Protein AF-A0A967LTR1-F1 (afdb_monomer)

Mean predicted aligned error: 5.52 Å

Foldseek 3Di:
DDDPDLVVLLVVLLVVLVVCVVVLVLVSSLVSLVSNCVSVVLDLSSLLSNLSSCVSVLNLVVSLVSNVSSVVNVHDLVSNLVSCVSVVNNVVSVVD

Radius of gyration: 13.66 Å; Cα contacts (8 Å, |Δi|>4): 140; chains: 1; bounding box: 29×24×45 Å

Solvent-accessible surface area (backbone atoms only — not comparable to full-atom values): 4867 Å² total; per-residue (Å²): 137,91,88,66,71,77,72,68,54,38,63,62,29,50,52,48,18,54,54,25,47,77,70,68,37,22,67,65,13,28,55,28,15,52,51,31,38,73,77,42,70,79,45,32,68,30,27,46,47,30,16,50,19,27,48,73,68,70,37,21,67,62,9,28,57,32,13,48,61,11,37,81,70,74,27,57,45,70,58,26,27,54,18,23,46,69,52,74,35,54,78,60,28,80,74,89

pLDDT: mean 88.72, std 14.45, range [42.53, 98.44]

Sequence (96 aa):
QPLAEEDLAAEPLLLHGEVFLRQGLAGEALERFEAVLRSDPESTAARDGRARSLLELGRPEEAVAAAQASVERGGSRAVLGRALLRAGQPDRAVAA

Secondary structure (DSSP, 8-state):
---SSSSTTHHHHHHHHHHHHHTT-HHHHHHHHHHHHHH-TT-HHHHHHHHHHHHHTT-HHHHHHHHHHHHTTT--HHHHHHHHHHTT-HHHHHT-

Nearest PDB structures (foldseek):
  8arc-assembly2_C  TM=8.775E-01  e=2.931E-03  Photorhabdus laumondii subsp. laumondii TTO1
  6fd7-assembly1_A  TM=9.477E-01  e=1.808E-02  Homo sapiens
  5lyn-assembly1_B  TM=8.865E-01  e=1.256E-02  Saccharomyces cerevisiae
  1a17-assembly1_A  TM=8.812E-01  e=3.040E-02  Homo sapiens
  6i57-assembly1_A  TM=7.974E-01  e=2.081E-01  Homo sapiens

Structure (mmCIF, N/CA/C/O backbone):
data_AF-A0A967LTR1-F1
#
_entry.id   AF-A0A967LTR1-F1
#
loop_
_atom_site.group_PDB
_atom_site.id
_atom_site.type_symbol
_atom_site.label_atom_id
_atom_site.label_alt_id
_atom_site.label_comp_id
_atom_site.label_asym_id
_atom_site.label_entity_id
_atom_site.label_seq_id
_atom_site.pdbx_PDB_ins_code
_atom_site.Cartn_x
_atom_site.Cartn_y
_atom_site.Cartn_z
_atom_site.occupancy
_atom_site.B_iso_or_equiv
_atom_site.auth_seq_id
_atom_site.auth_comp_id
_atom_site.auth_asym_id
_atom_site.auth_atom_id
_atom_site.pdbx_PDB_model_num
ATOM 1 N N . GLN A 1 1 ? 10.707 -4.992 -32.966 1.00 42.53 1 GLN A N 1
ATOM 2 C CA . GLN A 1 1 ? 9.837 -5.251 -31.803 1.00 42.53 1 GLN A CA 1
ATOM 3 C C . GLN A 1 1 ? 10.645 -4.902 -30.559 1.00 42.53 1 GLN A C 1
ATOM 5 O O . GLN A 1 1 ? 11.654 -5.570 -30.370 1.00 42.53 1 GLN A O 1
ATOM 10 N N . PRO A 1 2 ? 10.318 -3.859 -29.775 1.00 45.00 2 PRO A N 1
ATOM 11 C CA . PRO A 1 2 ? 10.946 -3.642 -28.477 1.00 45.00 2 PRO A CA 1
ATOM 12 C C . PRO A 1 2 ? 10.016 -4.187 -27.384 1.00 45.00 2 PRO A C 1
ATOM 14 O O . PRO A 1 2 ? 8.877 -3.756 -27.270 1.00 45.00 2 PRO A O 1
ATOM 17 N N . LEU A 1 3 ? 10.481 -5.186 -26.639 1.00 48.06 3 LEU A N 1
ATOM 18 C CA . LEU A 1 3 ? 9.711 -5.908 -25.617 1.00 48.06 3 LEU A CA 1
ATOM 19 C C . LEU A 1 3 ? 10.472 -5.968 -24.277 1.00 48.06 3 LEU A C 1
ATOM 21 O O . LEU A 1 3 ? 10.333 -6.938 -23.549 1.00 48.06 3 LEU A O 1
ATOM 25 N N . ALA A 1 4 ? 11.335 -4.993 -23.958 1.00 47.34 4 ALA A N 1
ATOM 26 C CA . ALA A 1 4 ? 12.253 -5.169 -22.821 1.00 47.34 4 ALA A CA 1
ATOM 27 C C . ALA A 1 4 ? 12.601 -3.931 -21.976 1.00 47.34 4 ALA A C 1
ATOM 29 O O . ALA A 1 4 ? 13.291 -4.097 -20.977 1.00 47.34 4 ALA A O 1
ATOM 30 N N . GLU A 1 5 ? 12.153 -2.714 -22.305 1.00 45.41 5 GLU A N 1
ATOM 31 C CA . GLU A 1 5 ? 12.490 -1.536 -21.476 1.00 45.41 5 GLU A CA 1
ATOM 32 C C . GLU A 1 5 ? 11.406 -1.175 -20.447 1.00 45.41 5 GLU A C 1
ATOM 34 O O . GLU A 1 5 ? 11.728 -0.625 -19.397 1.00 45.41 5 GLU A O 1
ATOM 39 N N . GLU A 1 6 ? 10.141 -1.535 -20.684 1.00 49.12 6 GLU A N 1
ATOM 40 C CA . GLU A 1 6 ? 9.031 -1.188 -19.779 1.00 49.12 6 GLU A CA 1
ATOM 41 C C . GLU A 1 6 ? 8.947 -2.099 -18.539 1.00 49.12 6 GLU A C 1
ATOM 43 O O . GLU A 1 6 ? 8.504 -1.649 -17.485 1.00 49.12 6 GLU A O 1
ATOM 48 N N . ASP A 1 7 ? 9.451 -3.334 -18.622 1.00 50.78 7 ASP A N 1
ATOM 49 C CA . ASP A 1 7 ? 9.391 -4.317 -17.524 1.00 50.78 7 ASP A CA 1
ATOM 50 C C . ASP A 1 7 ? 10.499 -4.094 -16.469 1.00 50.78 7 ASP A C 1
ATOM 52 O O . ASP A 1 7 ? 10.304 -4.287 -15.269 1.00 50.78 7 ASP A O 1
ATOM 56 N N . LEU A 1 8 ? 11.664 -3.575 -16.886 1.00 51.53 8 LEU A N 1
ATOM 57 C CA . LEU A 1 8 ? 12.801 -3.282 -15.995 1.00 51.53 8 LEU A CA 1
ATOM 58 C C . LEU A 1 8 ? 12.593 -2.031 -15.121 1.00 51.53 8 LEU A C 1
ATOM 60 O O . LEU A 1 8 ? 13.342 -1.815 -14.167 1.00 51.53 8 LEU A O 1
ATOM 64 N N . ALA A 1 9 ? 11.593 -1.198 -15.420 1.00 59.88 9 ALA A N 1
ATOM 65 C CA . ALA A 1 9 ? 11.314 0.020 -14.661 1.00 59.88 9 ALA A CA 1
ATOM 66 C C . ALA A 1 9 ? 10.521 -0.239 -13.364 1.00 59.88 9 ALA A C 1
ATOM 68 O O . ALA A 1 9 ? 10.569 0.585 -12.448 1.00 59.88 9 ALA A O 1
ATOM 69 N N . ALA A 1 10 ? 9.820 -1.373 -13.254 1.00 64.56 10 ALA A N 1
ATOM 70 C CA . ALA A 1 10 ? 8.939 -1.661 -12.122 1.00 64.56 10 ALA A CA 1
ATOM 71 C C . ALA A 1 10 ? 9.707 -1.976 -10.823 1.00 64.56 10 ALA A C 1
ATOM 73 O O . ALA A 1 10 ? 9.401 -1.403 -9.774 1.00 64.56 10 ALA A O 1
ATOM 74 N N . GLU A 1 11 ? 10.736 -2.829 -10.876 1.00 69.00 11 GLU A N 1
ATOM 75 C CA . GLU A 1 11 ? 11.511 -3.221 -9.685 1.00 69.00 11 GLU A CA 1
ATOM 76 C C . GLU A 1 11 ? 12.219 -2.039 -8.987 1.00 69.00 11 GLU A C 1
ATOM 78 O O . GLU A 1 11 ? 12.088 -1.905 -7.763 1.00 69.00 11 GLU A O 1
ATOM 83 N N . PRO A 1 12 ? 12.905 -1.120 -9.702 1.00 83.50 12 PRO A N 1
ATOM 84 C CA . PRO A 1 12 ? 13.504 0.061 -9.079 1.00 83.50 12 PRO A CA 1
ATOM 85 C C . PRO A 1 12 ? 12.470 0.986 -8.426 1.00 83.50 12 PRO A C 1
ATOM 87 O O . PRO A 1 12 ? 12.730 1.566 -7.369 1.00 83.50 12 PRO A O 1
ATOM 90 N N . LEU A 1 13 ? 11.282 1.121 -9.025 1.00 89.19 13 L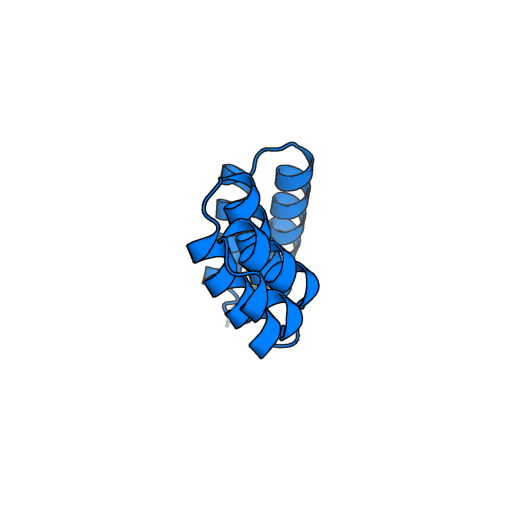EU A N 1
ATOM 91 C CA . LEU A 1 13 ? 10.212 1.963 -8.491 1.00 89.19 13 LEU A CA 1
ATOM 92 C C . LEU A 1 13 ? 9.586 1.369 -7.226 1.00 89.19 13 LEU A C 1
ATOM 94 O O . LEU A 1 13 ? 9.334 2.116 -6.279 1.00 89.19 13 LEU A O 1
ATOM 98 N N . LEU A 1 14 ? 9.399 0.047 -7.171 1.00 93.56 14 LEU A N 1
ATOM 99 C CA . LEU A 1 14 ? 8.947 -0.651 -5.964 1.00 93.56 14 LEU A CA 1
ATOM 100 C C . LEU A 1 14 ? 9.918 -0.431 -4.800 1.00 93.56 14 LEU A C 1
ATOM 102 O O . LEU A 1 14 ? 9.499 -0.055 -3.703 1.00 93.56 14 LEU A O 1
ATOM 106 N N . LEU A 1 15 ? 11.223 -0.592 -5.049 1.00 94.00 15 LEU A N 1
ATOM 107 C CA . LEU A 1 15 ? 12.243 -0.355 -4.029 1.00 94.00 15 LEU A CA 1
ATOM 108 C C . LEU A 1 15 ? 12.263 1.110 -3.574 1.00 94.00 15 LEU A C 1
ATOM 110 O O . LEU A 1 15 ? 12.351 1.376 -2.376 1.00 94.00 15 LEU A O 1
ATOM 114 N N . HIS A 1 16 ? 12.156 2.065 -4.502 1.00 92.81 16 HIS A N 1
ATOM 115 C CA . HIS A 1 16 ? 12.071 3.486 -4.157 1.00 92.81 16 HIS A CA 1
ATOM 116 C C . HIS A 1 16 ? 10.844 3.795 -3.295 1.00 92.81 16 HIS A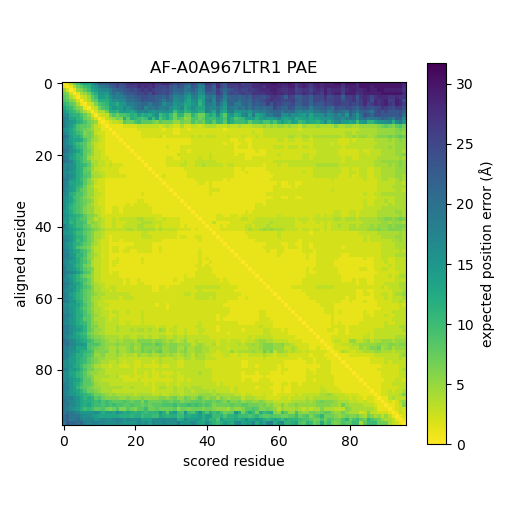 C 1
ATOM 118 O O . HIS A 1 16 ? 10.977 4.498 -2.295 1.00 92.81 16 HIS A O 1
ATOM 124 N N . GLY A 1 17 ? 9.673 3.254 -3.641 1.00 96.19 17 GLY A N 1
ATOM 125 C CA . GLY A 1 17 ? 8.458 3.413 -2.840 1.00 96.19 17 GLY A CA 1
ATOM 126 C C . GL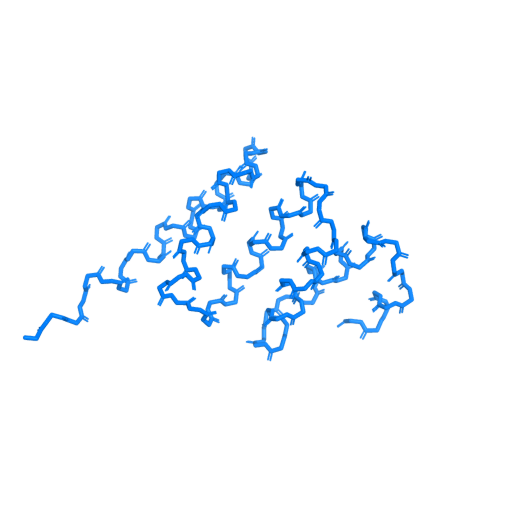Y A 1 17 ? 8.642 2.901 -1.411 1.00 96.19 17 GLY A C 1
ATOM 127 O O . GLY A 1 17 ? 8.313 3.592 -0.447 1.00 96.19 17 GLY A O 1
ATOM 128 N N .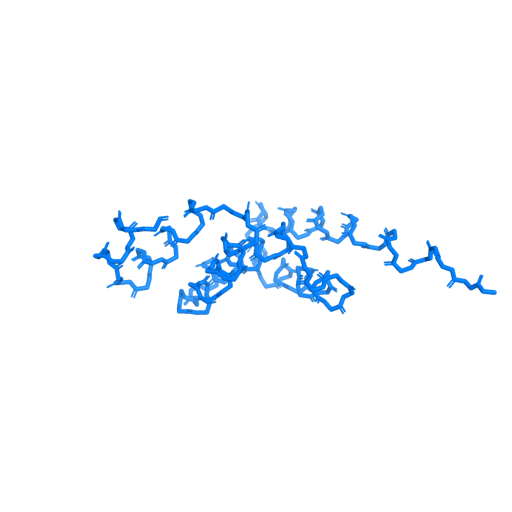 GLU A 1 18 ? 9.266 1.733 -1.259 1.00 96.50 18 GLU A N 1
ATOM 129 C CA . GLU A 1 18 ? 9.560 1.147 0.050 1.00 96.50 18 GLU A CA 1
ATOM 130 C C . GLU A 1 18 ? 10.561 1.994 0.855 1.00 96.50 18 GLU A C 1
ATOM 132 O O . GLU A 1 18 ? 10.412 2.192 2.063 1.00 96.50 18 GLU A O 1
ATOM 137 N N . VAL A 1 19 ? 11.580 2.540 0.184 1.00 97.25 19 VAL A N 1
ATOM 138 C CA . VAL A 1 19 ? 12.550 3.463 0.788 1.00 97.25 19 VAL A CA 1
ATOM 139 C C . VAL A 1 19 ? 11.864 4.744 1.263 1.00 97.25 19 VAL A C 1
ATOM 141 O O . VAL A 1 19 ? 12.116 5.159 2.394 1.00 97.25 19 VAL A O 1
ATOM 144 N N . PHE A 1 20 ? 10.984 5.339 0.456 1.00 97.44 20 PHE A N 1
ATOM 145 C CA . PHE A 1 20 ? 10.242 6.542 0.833 1.00 97.44 20 PHE A CA 1
ATOM 146 C C . PHE A 1 20 ? 9.308 6.301 2.022 1.00 97.44 20 PHE A C 1
ATOM 148 O O . PHE A 1 20 ? 9.310 7.104 2.956 1.00 97.44 20 PHE A O 1
ATOM 155 N N . LEU A 1 21 ? 8.607 5.161 2.074 1.00 96.81 21 LEU A N 1
ATOM 156 C CA . LEU A 1 21 ? 7.803 4.786 3.245 1.00 96.81 21 LEU A CA 1
ATOM 157 C C . LEU A 1 21 ? 8.639 4.735 4.526 1.00 96.81 21 LEU A C 1
ATOM 159 O O . LEU A 1 21 ? 8.224 5.267 5.553 1.00 96.81 21 LEU A O 1
ATOM 163 N N . ARG A 1 22 ? 9.839 4.144 4.475 1.00 96.44 22 ARG A N 1
ATOM 164 C CA . ARG A 1 22 ? 10.736 4.092 5.645 1.00 96.44 22 ARG A CA 1
ATOM 165 C C . ARG A 1 22 ? 11.235 5.467 6.089 1.00 96.44 22 ARG A C 1
ATOM 167 O O . ARG A 1 22 ? 11.613 5.616 7.245 1.00 96.44 22 ARG A O 1
ATOM 174 N N . GLN A 1 23 ? 11.240 6.450 5.193 1.00 97.31 23 GLN A N 1
ATOM 175 C CA . GLN A 1 23 ? 11.608 7.835 5.495 1.00 97.31 23 GLN A CA 1
ATOM 176 C C . GLN A 1 23 ? 10.410 8.691 5.940 1.00 97.31 23 GLN A C 1
ATOM 178 O O . GLN A 1 23 ? 10.587 9.871 6.225 1.00 97.31 23 GLN A O 1
ATOM 183 N N . GLY A 1 24 ? 9.198 8.126 5.998 1.00 96.56 24 GLY A N 1
ATOM 184 C CA . GLY A 1 24 ? 7.971 8.877 6.284 1.00 96.56 24 GLY A CA 1
ATOM 185 C C . GLY A 1 24 ? 7.479 9.732 5.109 1.00 96.56 24 GLY A C 1
ATOM 186 O O . GLY A 1 24 ? 6.530 10.496 5.258 1.00 96.56 24 GLY A O 1
ATOM 187 N N . LEU A 1 25 ? 8.088 9.585 3.931 1.00 98.00 25 LEU A N 1
ATOM 188 C CA . LEU A 1 25 ? 7.751 10.302 2.700 1.00 98.00 25 LEU A CA 1
ATOM 189 C C . LEU A 1 25 ? 6.626 9.567 1.959 1.00 98.00 25 LEU A C 1
ATOM 191 O O . LEU A 1 25 ? 6.799 8.992 0.884 1.00 98.00 25 LEU A O 1
ATOM 195 N N . ALA A 1 26 ? 5.461 9.494 2.603 1.00 97.69 26 ALA A N 1
ATOM 196 C CA . ALA A 1 26 ? 4.351 8.670 2.131 1.00 97.69 26 ALA A CA 1
ATOM 197 C C . ALA A 1 26 ? 3.742 9.163 0.804 1.00 97.69 26 ALA A C 1
ATOM 199 O O . ALA A 1 26 ? 3.235 8.348 0.032 1.00 97.69 26 ALA A O 1
ATOM 200 N N . GLY A 1 27 ? 3.816 10.466 0.512 1.00 97.88 27 GLY A N 1
ATOM 201 C CA . GLY A 1 27 ? 3.355 11.034 -0.759 1.00 97.88 27 GLY A CA 1
ATOM 202 C C . GLY A 1 27 ? 4.218 10.570 -1.929 1.00 97.88 27 GLY A C 1
ATOM 203 O O . GLY A 1 27 ? 3.718 10.002 -2.896 1.00 97.88 27 GLY A O 1
ATOM 204 N N . GLU A 1 28 ? 5.532 10.704 -1.792 1.00 97.44 28 GLU A N 1
ATOM 205 C CA . GLU A 1 28 ? 6.509 10.261 -2.779 1.00 97.44 28 GLU A CA 1
ATOM 206 C C . GLU A 1 28 ? 6.446 8.746 -2.967 1.00 97.44 28 GLU A C 1
ATOM 208 O O . GLU A 1 28 ? 6.518 8.256 -4.094 1.00 97.44 28 GLU A O 1
ATOM 213 N N . ALA A 1 29 ? 6.255 7.990 -1.881 1.00 97.88 29 ALA A N 1
ATOM 214 C CA . ALA A 1 29 ? 6.043 6.552 -1.964 1.00 97.88 29 ALA A CA 1
ATOM 215 C C . ALA A 1 29 ? 4.800 6.201 -2.791 1.00 97.88 29 ALA A C 1
ATOM 217 O O . ALA A 1 29 ? 4.865 5.327 -3.658 1.00 97.88 29 ALA A O 1
ATOM 218 N N . LEU A 1 30 ? 3.677 6.884 -2.534 1.00 97.81 30 LEU A N 1
ATOM 219 C CA . LEU A 1 30 ? 2.432 6.691 -3.275 1.00 97.81 30 LEU A CA 1
ATOM 220 C C . LEU A 1 30 ? 2.648 6.891 -4.779 1.00 97.81 30 LEU A C 1
ATOM 222 O O . LEU A 1 30 ? 2.253 6.029 -5.561 1.00 97.81 30 LEU A O 1
ATOM 226 N N . GLU A 1 31 ? 3.345 7.956 -5.178 1.00 96.62 31 GLU A N 1
ATOM 227 C CA . GLU A 1 31 ? 3.635 8.229 -6.590 1.00 96.62 31 GLU A CA 1
ATOM 228 C C . GLU A 1 31 ? 4.425 7.100 -7.266 1.00 96.62 31 GLU A C 1
ATOM 230 O O . GLU A 1 31 ? 4.150 6.763 -8.422 1.00 96.62 31 GLU A O 1
ATOM 235 N N . ARG A 1 32 ? 5.390 6.483 -6.565 1.00 96.31 32 ARG A N 1
ATOM 236 C CA . ARG A 1 32 ? 6.170 5.359 -7.118 1.00 96.31 32 ARG A CA 1
ATOM 237 C C . ARG A 1 32 ? 5.325 4.112 -7.297 1.00 96.31 32 ARG A C 1
ATOM 239 O O . ARG A 1 32 ? 5.392 3.489 -8.353 1.00 96.31 32 ARG A O 1
ATOM 246 N N . PHE A 1 33 ? 4.505 3.772 -6.309 1.00 95.94 33 PHE A N 1
ATOM 247 C CA . PHE A 1 33 ? 3.618 2.618 -6.417 1.00 95.94 33 PHE A CA 1
ATOM 248 C C . PHE A 1 33 ? 2.547 2.821 -7.490 1.00 95.94 33 PHE A C 1
ATOM 250 O O . PHE A 1 33 ? 2.259 1.901 -8.248 1.00 95.94 33 PHE A O 1
ATOM 257 N N . GLU A 1 34 ? 2.005 4.030 -7.630 1.00 95.50 34 GLU A N 1
ATOM 258 C CA . GLU A 1 34 ? 1.072 4.347 -8.713 1.00 95.50 34 GLU A CA 1
ATOM 259 C C . GLU A 1 34 ? 1.742 4.328 -10.088 1.00 95.50 34 GLU A C 1
ATOM 261 O O . GLU A 1 34 ? 1.101 3.950 -11.065 1.00 95.50 34 GLU A O 1
ATOM 266 N N . ALA A 1 35 ? 3.027 4.680 -10.185 1.00 94.00 35 ALA A N 1
ATOM 267 C CA . ALA A 1 35 ? 3.789 4.510 -11.418 1.00 94.00 35 ALA A CA 1
ATOM 268 C C . ALA A 1 35 ? 3.926 3.036 -11.812 1.00 94.00 35 ALA A C 1
ATOM 270 O O . ALA A 1 35 ? 3.669 2.712 -12.968 1.00 94.00 35 ALA A O 1
ATOM 271 N N . VAL A 1 36 ? 4.237 2.155 -10.856 1.00 93.88 36 VAL A N 1
ATOM 272 C CA . VAL A 1 36 ? 4.276 0.702 -11.097 1.00 93.88 36 VAL A CA 1
ATOM 273 C C . VAL A 1 36 ? 2.903 0.196 -11.531 1.00 93.88 36 VAL A C 1
ATOM 275 O O . VAL A 1 36 ? 2.811 -0.529 -12.508 1.00 93.88 36 VAL A O 1
ATOM 278 N N . LEU A 1 37 ? 1.821 0.636 -10.884 1.00 93.06 37 LEU A N 1
ATOM 279 C CA . LEU A 1 37 ? 0.459 0.212 -11.234 1.00 93.06 37 LEU A CA 1
ATOM 280 C C . LEU A 1 37 ? -0.020 0.711 -12.605 1.00 93.06 37 LEU A C 1
ATOM 282 O O . LEU A 1 37 ? -0.974 0.157 -13.149 1.00 93.06 37 LEU A O 1
ATOM 286 N N . ARG A 1 38 ? 0.600 1.755 -13.171 1.00 91.62 38 ARG A N 1
ATOM 287 C CA . ARG A 1 38 ? 0.308 2.192 -14.546 1.00 91.62 38 ARG A CA 1
ATOM 288 C C . ARG A 1 38 ? 0.902 1.245 -15.589 1.00 91.62 38 ARG A C 1
ATOM 290 O O . ARG A 1 38 ? 0.294 1.098 -16.644 1.00 91.62 38 ARG A O 1
ATOM 297 N N . SER A 1 39 ? 2.058 0.641 -15.312 1.00 88.25 39 SER A N 1
ATOM 298 C CA . SER A 1 39 ? 2.744 -0.281 -16.230 1.00 88.25 39 SER A CA 1
ATOM 299 C C . SER A 1 39 ? 2.386 -1.744 -15.970 1.00 88.25 39 SER A C 1
ATOM 301 O O . SER A 1 39 ? 2.105 -2.483 -16.904 1.00 88.25 39 SER A O 1
ATOM 303 N N . ASP A 1 40 ? 2.335 -2.139 -14.701 1.00 89.12 40 ASP A N 1
ATOM 304 C CA . ASP A 1 40 ? 1.872 -3.437 -14.226 1.00 89.12 40 ASP A CA 1
ATOM 305 C C . ASP A 1 40 ? 0.694 -3.230 -13.263 1.00 89.12 40 ASP A C 1
ATOM 307 O O . ASP A 1 40 ? 0.869 -3.157 -12.038 1.00 89.12 40 ASP A O 1
ATOM 311 N N . PRO A 1 41 ? -0.537 -3.143 -13.8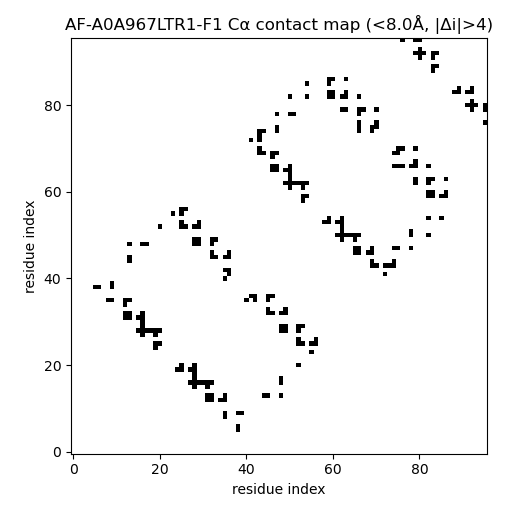03 1.00 89.88 41 PRO A N 1
ATOM 312 C CA . PRO A 1 41 ? -1.728 -3.038 -12.986 1.00 89.88 41 PRO A CA 1
ATOM 313 C C . PRO A 1 41 ? -1.886 -4.215 -12.039 1.00 89.88 41 PRO A C 1
ATOM 315 O O . PRO A 1 41 ? -2.546 -4.039 -11.028 1.00 89.88 41 PRO A O 1
ATOM 318 N N . GLU A 1 42 ? -1.316 -5.389 -12.326 1.00 89.56 42 GLU A N 1
ATOM 319 C CA . GLU A 1 42 ? -1.523 -6.619 -11.566 1.00 89.56 42 GLU A CA 1
ATOM 320 C C . GLU A 1 42 ? -0.555 -6.780 -10.387 1.00 89.56 42 GLU A C 1
ATOM 322 O O . GLU A 1 42 ? -0.837 -7.591 -9.502 1.00 89.56 42 GLU A O 1
ATOM 327 N N . SER A 1 43 ? 0.466 -5.927 -10.274 1.00 91.94 43 SER A N 1
ATOM 328 C CA . SER A 1 43 ? 1.431 -5.925 -9.172 1.00 91.94 43 SER A CA 1
ATOM 329 C C . SER A 1 43 ? 0.767 -5.860 -7.790 1.00 91.94 43 SER A C 1
ATOM 331 O O . SER A 1 43 ? 0.265 -4.821 -7.345 1.00 91.94 43 SER A O 1
ATOM 333 N N . THR A 1 44 ? 0.789 -6.973 -7.056 1.00 94.38 44 THR A N 1
ATOM 334 C CA . THR A 1 44 ? 0.311 -7.034 -5.664 1.00 94.38 44 THR A CA 1
ATOM 335 C C . THR A 1 44 ? 1.204 -6.220 -4.732 1.00 94.38 44 THR A C 1
ATOM 337 O O . THR A 1 44 ? 0.701 -5.498 -3.873 1.00 94.38 44 THR A O 1
ATOM 340 N N . ALA A 1 45 ? 2.521 -6.239 -4.959 1.00 93.50 45 ALA A N 1
ATOM 341 C CA . ALA A 1 45 ? 3.484 -5.448 -4.196 1.00 93.50 45 ALA A CA 1
ATOM 342 C C . ALA A 1 45 ? 3.207 -3.940 -4.310 1.00 93.50 45 ALA A C 1
ATOM 344 O O . ALA A 1 45 ? 3.198 -3.236 -3.298 1.00 93.50 45 ALA A O 1
ATOM 345 N N . ALA A 1 46 ? 2.913 -3.441 -5.516 1.00 95.06 46 ALA A N 1
ATOM 346 C CA . ALA A 1 46 ? 2.580 -2.032 -5.703 1.00 95.06 46 ALA A CA 1
ATOM 347 C C . ALA A 1 46 ? 1.230 -1.660 -5.074 1.00 95.06 46 ALA A C 1
ATOM 349 O O . ALA A 1 46 ? 1.102 -0.582 -4.494 1.00 95.06 46 ALA A O 1
ATOM 350 N N . ARG A 1 47 ? 0.224 -2.546 -5.121 1.00 95.62 47 ARG A N 1
ATOM 351 C CA . ARG A 1 47 ? -1.058 -2.305 -4.433 1.00 95.62 47 ARG A CA 1
ATOM 352 C C . ARG A 1 47 ? -0.904 -2.269 -2.912 1.00 95.62 47 ARG A C 1
ATOM 354 O O . ARG A 1 47 ? -1.461 -1.374 -2.277 1.00 95.62 47 ARG A O 1
ATOM 361 N N . ASP A 1 48 ? -0.118 -3.180 -2.339 1.00 96.31 48 ASP A N 1
ATOM 362 C CA . ASP A 1 48 ? 0.200 -3.186 -0.905 1.00 96.31 48 ASP A CA 1
ATOM 363 C C . ASP A 1 48 ? 0.967 -1.921 -0.499 1.00 96.31 48 ASP A C 1
ATOM 365 O O . ASP A 1 48 ? 0.644 -1.293 0.515 1.00 96.31 48 ASP A O 1
ATOM 369 N N . GLY A 1 49 ? 1.946 -1.514 -1.310 1.00 96.69 49 GLY A N 1
ATOM 370 C CA . GLY A 1 49 ? 2.680 -0.261 -1.152 1.00 96.69 49 GLY A CA 1
ATOM 371 C C . GLY A 1 49 ? 1.756 0.957 -1.179 1.00 96.69 49 GLY A C 1
ATOM 372 O O . GLY A 1 49 ? 1.767 1.759 -0.247 1.00 96.69 49 GLY A O 1
ATOM 373 N N . ARG A 1 50 ? 0.871 1.047 -2.180 1.00 97.88 50 ARG A N 1
ATOM 374 C CA . ARG A 1 50 ? -0.152 2.099 -2.297 1.00 97.88 50 ARG A CA 1
ATOM 375 C C . ARG A 1 50 ? -1.056 2.152 -1.068 1.00 97.88 50 ARG A C 1
ATOM 377 O O . ARG A 1 50 ? -1.253 3.227 -0.508 1.00 97.88 50 ARG A O 1
ATOM 384 N N . ALA A 1 51 ? -1.571 1.010 -0.616 1.00 97.88 51 ALA A N 1
ATOM 385 C CA . ALA A 1 51 ? -2.412 0.942 0.576 1.00 97.88 51 ALA A CA 1
ATOM 386 C C . ALA A 1 51 ? -1.666 1.415 1.834 1.00 97.88 51 ALA A C 1
ATOM 388 O O . ALA A 1 51 ? -2.218 2.160 2.639 1.00 97.88 51 ALA A O 1
ATOM 389 N N . ARG A 1 52 ? -0.393 1.035 1.996 1.00 97.88 52 ARG A N 1
ATOM 390 C CA . ARG A 1 52 ? 0.457 1.512 3.097 1.00 97.88 52 ARG A CA 1
ATOM 391 C C . ARG A 1 52 ? 0.678 3.019 3.042 1.00 97.88 52 ARG A C 1
ATOM 393 O O . ARG A 1 52 ? 0.471 3.673 4.059 1.00 97.88 52 ARG A O 1
ATOM 400 N N . SER A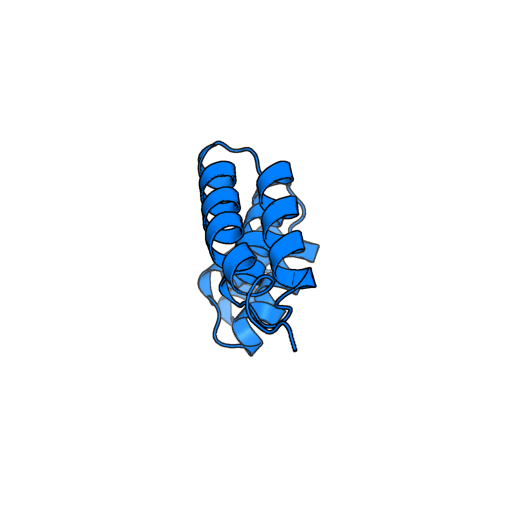 1 53 ? 1.019 3.568 1.880 1.00 98.25 53 SER A N 1
ATOM 401 C CA . SER A 1 53 ? 1.185 5.014 1.703 1.00 98.25 53 SER A CA 1
ATOM 402 C C . SER A 1 53 ? -0.090 5.781 2.043 1.00 98.25 53 SER A C 1
ATOM 404 O O . SER A 1 53 ? -0.040 6.774 2.759 1.00 98.25 53 SER A O 1
ATOM 406 N N . LEU A 1 54 ? -1.250 5.291 1.597 1.00 98.44 54 LEU A N 1
ATOM 407 C CA . LEU A 1 54 ? -2.546 5.901 1.904 1.00 98.44 54 LEU A CA 1
ATOM 408 C C . LEU A 1 54 ? -2.855 5.889 3.410 1.00 98.44 54 LEU A C 1
ATOM 410 O O . LEU A 1 54 ? -3.414 6.858 3.919 1.00 98.44 54 LEU A O 1
ATOM 414 N N . LEU A 1 55 ? -2.445 4.849 4.145 1.00 97.75 55 LEU A N 1
ATOM 415 C CA . LEU A 1 55 ? -2.598 4.815 5.605 1.00 97.75 55 LEU A CA 1
ATOM 416 C C . LEU A 1 55 ? -1.734 5.854 6.318 1.00 97.75 55 LEU A C 1
ATOM 418 O O . LEU A 1 55 ? -2.225 6.500 7.243 1.00 97.75 55 LEU A O 1
ATOM 422 N N . GLU A 1 56 ? -0.480 6.019 5.898 1.00 97.50 56 GLU A N 1
ATOM 423 C CA . GLU A 1 56 ? 0.423 7.029 6.468 1.00 97.50 56 GLU A CA 1
ATOM 424 C C . GLU A 1 56 ? -0.031 8.458 6.127 1.00 97.50 56 GLU A C 1
ATOM 426 O O . GLU A 1 56 ? 0.124 9.370 6.934 1.00 97.50 56 GLU A O 1
ATOM 431 N N . LEU A 1 57 ? -0.683 8.646 4.976 1.00 97.94 57 LEU A N 1
ATOM 432 C CA . LEU A 1 57 ? -1.301 9.914 4.572 1.00 97.94 57 LEU A CA 1
ATOM 433 C C . LEU A 1 57 ? -2.656 10.193 5.249 1.00 97.94 57 LEU A C 1
ATOM 435 O O . LEU A 1 57 ? -3.274 11.216 4.965 1.00 97.94 57 LEU A O 1
ATOM 439 N N . GLY A 1 58 ? -3.151 9.295 6.108 1.00 97.12 58 GLY A N 1
ATOM 440 C CA . GLY A 1 58 ? -4.441 9.471 6.780 1.00 97.12 58 GLY A CA 1
ATOM 441 C C . GLY A 1 58 ? -5.653 9.332 5.851 1.00 97.12 58 GLY A C 1
ATOM 442 O O . GLY A 1 58 ? -6.689 9.931 6.119 1.00 97.12 58 GLY A O 1
ATOM 443 N N . ARG A 1 59 ? -5.537 8.536 4.778 1.00 98.12 59 ARG A N 1
ATOM 444 C CA . ARG A 1 59 ? -6.598 8.239 3.792 1.00 98.12 59 ARG A CA 1
ATOM 445 C C . ARG A 1 59 ? -7.045 6.768 3.887 1.00 98.12 59 ARG A C 1
ATOM 447 O O . ARG A 1 59 ? -6.807 5.984 2.960 1.00 98.12 59 ARG A O 1
ATOM 454 N N . PRO A 1 60 ? -7.624 6.335 5.020 1.00 96.25 60 PRO A N 1
ATOM 455 C CA . PRO A 1 60 ? -7.843 4.919 5.293 1.00 96.25 60 PRO A CA 1
ATOM 456 C C . PRO A 1 60 ? -8.906 4.267 4.398 1.00 96.25 60 PRO A C 1
ATOM 458 O O . PRO A 1 60 ? -8.766 3.091 4.074 1.00 96.25 60 PRO A O 1
ATOM 461 N N . GLU A 1 61 ? -9.925 4.991 3.933 1.00 96.44 61 GLU A N 1
ATOM 462 C CA . GLU A 1 61 ? -10.967 4.447 3.049 1.00 96.44 61 GLU A CA 1
ATOM 463 C C . GLU A 1 61 ? -10.388 4.019 1.693 1.00 96.44 61 GLU A C 1
ATOM 465 O O . GLU A 1 61 ? -10.692 2.943 1.174 1.00 96.44 61 GLU A O 1
ATOM 470 N N . GLU A 1 62 ? -9.493 4.832 1.133 1.00 96.94 62 GLU A N 1
ATOM 471 C CA . GLU A 1 62 ? -8.800 4.511 -0.116 1.00 96.94 62 GLU A CA 1
ATOM 472 C C . GLU A 1 62 ? -7.775 3.393 0.082 1.00 96.94 62 GLU A C 1
ATOM 474 O O . GLU A 1 62 ? -7.602 2.540 -0.794 1.00 96.94 62 GLU A O 1
ATOM 479 N N . ALA A 1 63 ? -7.127 3.355 1.251 1.00 97.50 63 ALA A N 1
ATOM 480 C CA . ALA A 1 63 ? -6.233 2.264 1.610 1.00 97.50 63 ALA A CA 1
ATOM 481 C C . ALA A 1 63 ? -6.968 0.919 1.674 1.00 97.50 63 ALA A C 1
ATOM 483 O O . ALA A 1 63 ? -6.419 -0.087 1.226 1.00 97.50 63 ALA A O 1
ATOM 484 N N . VAL A 1 64 ? -8.207 0.897 2.183 1.00 97.19 64 VAL A N 1
ATOM 485 C CA . VAL A 1 64 ? -9.052 -0.307 2.183 1.00 97.19 64 VAL A CA 1
ATOM 486 C C . VAL A 1 64 ? -9.280 -0.780 0.753 1.00 97.19 64 VAL A C 1
ATOM 488 O O . VAL A 1 64 ? -8.999 -1.939 0.461 1.00 97.19 64 VAL A O 1
ATOM 491 N N . ALA A 1 65 ? -9.701 0.102 -0.157 1.00 94.94 65 ALA A N 1
ATOM 492 C CA . ALA A 1 65 ? -9.938 -0.272 -1.552 1.00 94.94 65 ALA A CA 1
ATOM 493 C C . ALA A 1 65 ? -8.674 -0.841 -2.229 1.00 94.94 65 ALA A C 1
ATOM 495 O O . ALA A 1 65 ? -8.730 -1.881 -2.889 1.00 94.94 65 ALA A O 1
ATOM 496 N N . ALA A 1 66 ? -7.517 -0.203 -2.023 1.00 93.81 66 ALA A N 1
ATOM 497 C CA . ALA A 1 66 ? -6.243 -0.675 -2.566 1.00 93.81 66 ALA A CA 1
ATOM 498 C C . ALA A 1 66 ? -5.818 -2.035 -1.978 1.00 93.81 66 ALA A C 1
ATOM 500 O O . ALA A 1 66 ? -5.388 -2.920 -2.719 1.00 93.81 66 ALA A O 1
ATOM 501 N N . ALA A 1 67 ? -5.978 -2.225 -0.665 1.00 94.88 67 ALA A N 1
ATOM 502 C CA . ALA A 1 67 ? -5.624 -3.468 0.012 1.00 94.88 67 ALA A CA 1
ATOM 503 C C . ALA A 1 67 ? -6.566 -4.626 -0.351 1.00 94.88 67 ALA A C 1
ATOM 505 O O . ALA A 1 67 ? -6.103 -5.750 -0.528 1.00 94.88 67 ALA A O 1
ATOM 506 N N . GLN A 1 68 ? -7.867 -4.368 -0.521 1.00 95.31 68 GLN A N 1
ATOM 507 C CA . GLN A 1 68 ? -8.825 -5.377 -0.989 1.00 95.31 68 GLN A CA 1
ATOM 508 C C . GLN A 1 68 ? -8.448 -5.887 -2.381 1.00 95.31 68 GLN A C 1
ATOM 510 O O . GLN A 1 68 ? -8.297 -7.093 -2.568 1.00 95.31 68 GLN A O 1
ATOM 515 N N . ALA A 1 69 ? -8.189 -4.974 -3.322 1.00 92.56 69 ALA A N 1
ATOM 516 C CA . ALA A 1 69 ? -7.769 -5.333 -4.675 1.00 92.56 69 ALA A CA 1
ATOM 517 C C . ALA A 1 69 ? -6.438 -6.108 -4.702 1.00 92.56 69 ALA A C 1
ATOM 519 O O . ALA A 1 69 ? -6.222 -6.936 -5.588 1.00 92.56 69 ALA A O 1
ATOM 520 N N . SER A 1 70 ? -5.544 -5.843 -3.740 1.00 93.75 70 SER A N 1
ATOM 521 C CA . SER A 1 70 ? -4.310 -6.611 -3.553 1.00 93.75 70 SER A CA 1
ATOM 522 C C . SER A 1 70 ? -4.597 -8.037 -3.075 1.00 93.75 70 SER A C 1
ATOM 524 O O . SER A 1 70 ? -4.131 -9.001 -3.682 1.00 93.75 70 SER A O 1
ATOM 526 N N . VAL A 1 71 ? -5.418 -8.197 -2.031 1.00 94.50 71 VAL A N 1
ATOM 527 C CA . VAL A 1 71 ? -5.778 -9.505 -1.453 1.00 94.50 71 VAL A CA 1
ATOM 528 C C . VAL A 1 71 ? -6.501 -10.401 -2.460 1.00 94.50 71 VAL A C 1
ATOM 530 O O . VAL A 1 71 ? -6.203 -11.592 -2.527 1.00 94.50 71 VAL A O 1
ATOM 533 N N . GLU A 1 72 ? -7.386 -9.843 -3.292 1.00 92.06 72 GLU A N 1
ATOM 534 C CA . GLU A 1 72 ? -8.062 -10.569 -4.384 1.00 92.06 72 GLU A CA 1
ATOM 535 C C . GLU A 1 72 ? -7.083 -11.236 -5.365 1.00 92.06 72 GLU A C 1
ATOM 537 O O . GLU A 1 72 ? -7.437 -12.200 -6.041 1.00 92.06 72 GLU A O 1
ATOM 542 N N . ARG A 1 73 ? -5.838 -10.752 -5.413 1.00 88.81 73 ARG A N 1
ATOM 543 C CA . ARG A 1 73 ? -4.757 -11.233 -6.280 1.00 88.81 73 ARG A CA 1
ATOM 544 C C . ARG A 1 73 ? -3.640 -11.948 -5.517 1.00 88.81 73 ARG A C 1
ATOM 546 O O . ARG A 1 73 ? -2.563 -12.165 -6.060 1.00 88.81 73 ARG A O 1
ATOM 553 N N . GLY A 1 74 ? -3.882 -12.322 -4.260 1.00 89.81 74 GLY A N 1
ATOM 554 C CA . GLY A 1 74 ? -2.906 -13.021 -3.418 1.00 89.81 74 GLY A CA 1
ATOM 555 C C . GLY A 1 74 ? -1.954 -12.106 -2.640 1.00 89.81 74 GLY A C 1
ATOM 556 O O . GLY A 1 74 ? -0.953 -12.585 -2.112 1.00 89.81 74 GLY A O 1
ATOM 557 N N . GLY A 1 75 ? -2.251 -10.806 -2.560 1.00 88.00 75 GLY A N 1
ATOM 558 C CA . GLY A 1 75 ? -1.543 -9.839 -1.719 1.00 88.00 75 GLY A CA 1
ATOM 559 C C . GLY A 1 75 ? -1.823 -9.986 -0.216 1.00 88.00 75 GLY A C 1
ATOM 560 O O . GLY A 1 75 ? -2.511 -10.904 0.242 1.00 88.00 75 GLY A O 1
ATOM 561 N N . SER A 1 76 ? -1.271 -9.075 0.588 1.00 88.44 76 SER A N 1
ATOM 562 C CA . SER A 1 76 ? -1.237 -9.224 2.046 1.00 88.44 76 SER A CA 1
ATOM 563 C C . SER A 1 76 ? -2.554 -8.875 2.752 1.00 88.44 76 SER A C 1
ATOM 565 O O . SER A 1 76 ? -2.966 -7.714 2.825 1.00 88.44 76 SER A O 1
ATOM 567 N N . ARG A 1 77 ? -3.156 -9.862 3.432 1.00 93.25 77 ARG A N 1
ATOM 568 C CA . ARG A 1 77 ? -4.307 -9.645 4.338 1.00 93.25 77 ARG A CA 1
ATOM 569 C C . ARG A 1 77 ? -3.996 -8.708 5.503 1.00 93.25 77 ARG A C 1
ATOM 571 O O . ARG A 1 77 ? -4.863 -7.964 5.949 1.00 93.25 77 ARG A O 1
ATOM 578 N N . ALA A 1 78 ? -2.748 -8.691 5.975 1.00 93.38 78 ALA A N 1
ATOM 579 C CA . ALA A 1 78 ? -2.351 -7.841 7.096 1.00 93.38 78 ALA A CA 1
ATOM 580 C C . ALA A 1 78 ? -2.492 -6.345 6.767 1.00 93.38 78 ALA A C 1
ATOM 582 O O . ALA A 1 78 ? -2.830 -5.541 7.639 1.00 93.38 78 ALA A O 1
ATOM 583 N N . VAL A 1 79 ? -2.249 -5.961 5.507 1.00 93.50 79 VAL A N 1
ATOM 584 C CA . VAL A 1 79 ? -2.431 -4.578 5.049 1.00 93.50 79 VAL A CA 1
ATOM 585 C C . VAL A 1 79 ? -3.915 -4.216 5.038 1.00 93.50 79 VAL A C 1
ATOM 587 O O . VAL A 1 79 ? -4.273 -3.148 5.535 1.00 93.50 79 VAL A O 1
ATOM 590 N N . LEU A 1 80 ? -4.775 -5.126 4.570 1.00 95.69 80 LEU A N 1
ATOM 591 C CA . LEU A 1 80 ? -6.226 -4.944 4.580 1.00 95.69 80 LEU A CA 1
ATOM 592 C C . LEU A 1 80 ? -6.782 -4.814 6.003 1.00 95.69 80 LEU A C 1
ATOM 594 O O . LEU A 1 80 ? -7.505 -3.860 6.285 1.00 95.69 80 LEU A O 1
ATOM 598 N N . GLY A 1 81 ? -6.395 -5.703 6.920 1.00 95.75 81 GLY A N 1
ATOM 599 C CA . GLY A 1 81 ? -6.817 -5.629 8.320 1.00 95.75 81 GLY A CA 1
ATOM 600 C C . GLY A 1 81 ? -6.429 -4.299 8.975 1.00 95.75 81 GLY A C 1
ATOM 601 O O . GLY A 1 81 ? -7.265 -3.640 9.595 1.00 95.75 81 GLY A O 1
ATOM 602 N N . ARG A 1 82 ? -5.189 -3.831 8.767 1.00 94.94 82 ARG A N 1
ATOM 603 C CA . ARG A 1 82 ? -4.750 -2.515 9.266 1.00 94.94 82 ARG A CA 1
ATOM 604 C C . ARG A 1 82 ? -5.546 -1.368 8.641 1.00 94.94 82 ARG A C 1
ATOM 606 O O . ARG A 1 82 ? -5.880 -0.421 9.352 1.00 94.94 82 ARG A O 1
ATOM 613 N N . ALA A 1 83 ? -5.846 -1.444 7.345 1.00 95.69 83 A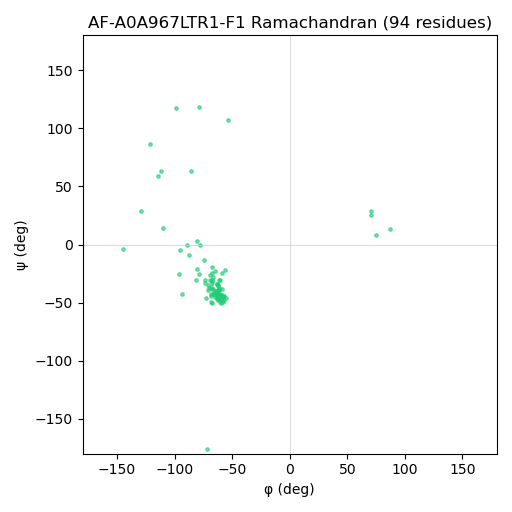LA A N 1
ATOM 614 C CA . ALA A 1 83 ? -6.629 -0.421 6.667 1.00 95.69 83 ALA A CA 1
ATOM 615 C C . ALA A 1 83 ? -8.060 -0.341 7.206 1.00 95.69 83 ALA A C 1
ATOM 617 O O . ALA A 1 83 ? -8.526 0.746 7.535 1.00 95.69 83 ALA A O 1
ATOM 618 N N . LEU A 1 84 ? -8.713 -1.489 7.401 1.00 96.25 84 LEU A N 1
ATOM 619 C CA . LEU A 1 84 ? -10.062 -1.571 7.961 1.00 96.25 84 LEU A CA 1
ATOM 620 C C . LEU A 1 84 ? -10.121 -1.036 9.395 1.00 96.25 84 LEU A C 1
ATOM 622 O O . LEU A 1 84 ? -11.039 -0.293 9.734 1.00 96.25 84 LEU A O 1
ATOM 626 N N . LEU A 1 85 ? -9.114 -1.332 10.221 1.00 95.44 85 LEU A N 1
ATOM 627 C CA . LEU A 1 85 ? -9.014 -0.768 11.570 1.00 95.44 85 LEU A CA 1
ATOM 628 C C . LEU A 1 85 ? -8.876 0.760 11.547 1.00 95.44 85 LEU A C 1
ATOM 630 O O . LEU A 1 85 ? -9.572 1.449 12.290 1.00 95.44 85 LEU A O 1
ATOM 634 N N . ARG A 1 86 ? -8.008 1.304 10.683 1.00 95.31 86 ARG A N 1
ATOM 635 C CA . ARG A 1 86 ? -7.823 2.760 10.549 1.00 95.31 86 ARG A CA 1
ATOM 636 C C . ARG A 1 86 ? -9.033 3.462 9.932 1.00 95.31 86 ARG A C 1
ATOM 638 O O . ARG A 1 86 ? -9.247 4.626 10.242 1.00 95.31 86 ARG A O 1
ATOM 645 N N . ALA A 1 87 ? -9.829 2.757 9.130 1.00 94.94 87 ALA A N 1
ATOM 646 C CA . ALA A 1 87 ? -11.095 3.244 8.581 1.00 94.94 87 ALA A CA 1
ATOM 647 C C . ALA A 1 87 ? -12.267 3.151 9.581 1.00 94.94 87 ALA A C 1
ATOM 649 O O . ALA A 1 87 ? -13.408 3.423 9.217 1.00 94.94 87 ALA A O 1
ATOM 650 N N . GLY A 1 88 ? -12.031 2.709 10.824 1.00 94.12 88 GLY A N 1
ATOM 651 C CA . GLY A 1 88 ? -13.094 2.548 11.821 1.00 94.12 88 GLY A CA 1
ATOM 652 C C . GLY A 1 88 ? -14.052 1.390 11.521 1.00 94.12 88 GLY A C 1
ATOM 653 O O . GLY A 1 88 ? -15.195 1.412 11.968 1.00 94.12 88 GLY A O 1
ATOM 654 N N . GLN A 1 89 ? -13.601 0.373 10.778 1.00 92.25 89 GLN A N 1
ATOM 655 C CA . GLN A 1 89 ? -14.382 -0.808 10.388 1.00 92.25 89 GLN A C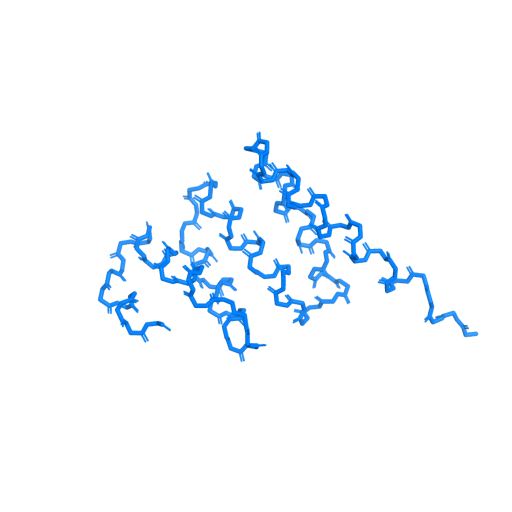A 1
ATOM 656 C C . GLN A 1 89 ? -13.831 -2.106 11.018 1.00 92.25 89 GLN A C 1
ATOM 658 O O . GLN A 1 89 ? -13.460 -3.038 10.295 1.00 92.25 89 GLN A O 1
ATOM 663 N N . PRO A 1 90 ? -13.760 -2.207 12.360 1.00 84.88 90 PRO A N 1
ATOM 664 C CA . PRO A 1 90 ? -13.138 -3.342 13.044 1.00 84.88 90 PRO A CA 1
ATOM 665 C C . PRO A 1 90 ? -13.849 -4.675 12.778 1.00 84.88 90 PRO A C 1
ATOM 667 O O . PRO A 1 90 ? -13.175 -5.690 12.625 1.00 84.88 90 PRO A O 1
ATOM 670 N N . ASP A 1 91 ? -15.177 -4.679 12.627 1.00 87.00 91 ASP A N 1
ATOM 671 C CA . ASP A 1 91 ? -15.945 -5.904 12.352 1.00 87.00 91 ASP A CA 1
ATOM 672 C C . ASP A 1 91 ? -15.532 -6.554 11.026 1.00 87.00 91 ASP A C 1
ATOM 674 O O . ASP A 1 91 ? -15.425 -7.774 10.913 1.00 87.00 91 ASP A O 1
ATOM 678 N N . ARG A 1 92 ? -15.226 -5.726 10.019 1.00 85.00 92 ARG A N 1
ATOM 679 C CA . ARG A 1 92 ? -14.717 -6.192 8.725 1.00 85.00 92 ARG A CA 1
ATOM 680 C C . ARG A 1 92 ? -13.267 -6.662 8.823 1.00 85.00 92 ARG A C 1
ATOM 682 O O . ARG A 1 92 ? -12.883 -7.549 8.070 1.00 85.00 92 ARG A O 1
ATOM 689 N N . ALA A 1 93 ? -12.469 -6.086 9.726 1.00 78.69 93 ALA A N 1
ATOM 690 C CA . ALA A 1 93 ? -11.065 -6.456 9.904 1.00 78.69 93 ALA A CA 1
ATOM 691 C C . ALA A 1 93 ? -10.899 -7.877 10.465 1.00 78.69 93 ALA A C 1
ATOM 693 O O . ALA A 1 93 ? -9.953 -8.561 10.095 1.00 78.69 93 ALA A O 1
ATOM 694 N N . VAL A 1 94 ? -11.824 -8.339 11.315 1.00 76.06 94 VAL A N 1
ATOM 695 C CA . VAL A 1 94 ? -11.818 -9.713 11.860 1.00 76.06 94 VAL A CA 1
ATOM 696 C C . VAL A 1 94 ? -12.103 -10.762 10.775 1.00 76.06 94 VAL A C 1
ATOM 698 O O . VAL A 1 94 ? -11.695 -11.913 10.907 1.00 76.06 94 VAL A O 1
ATOM 701 N N . ALA A 1 95 ? -12.785 -10.369 9.698 1.00 72.00 95 AL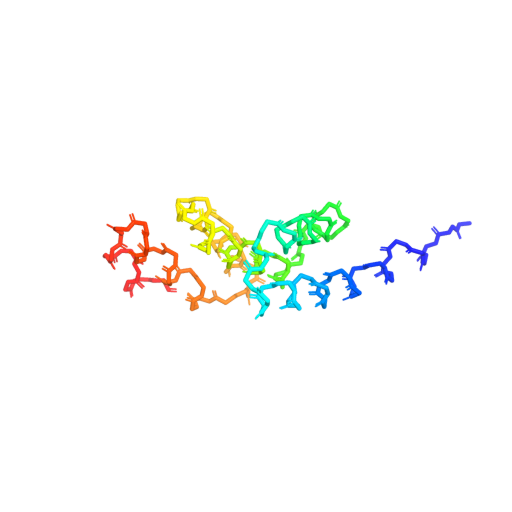A A N 1
ATOM 702 C CA . ALA A 1 95 ? -13.178 -11.248 8.599 1.00 72.00 95 ALA A CA 1
ATOM 703 C C . ALA A 1 95 ? -12.202 -11.251 7.401 1.00 72.00 95 ALA A C 1
ATOM 705 O O . ALA A 1 95 ? -12.434 -11.997 6.448 1.00 72.00 95 ALA A O 1
ATOM 706 N N . ALA A 1 96 ? -11.169 -10.402 7.418 1.00 68.50 96 ALA A N 1
ATOM 707 C CA . ALA A 1 96 ? -10.238 -10.173 6.306 1.00 68.50 96 ALA A CA 1
ATOM 708 C C . ALA A 1 96 ? -9.007 -11.091 6.358 1.00 68.50 96 ALA A C 1
ATOM 710 O O . ALA A 1 96 ? -8.669 -11.677 5.299 1.00 68.50 96 ALA A O 1
#